Protein AF-A0A0N4XS61-F1 (afdb_monomer_lite)

Organism: Nippostrongylus brasil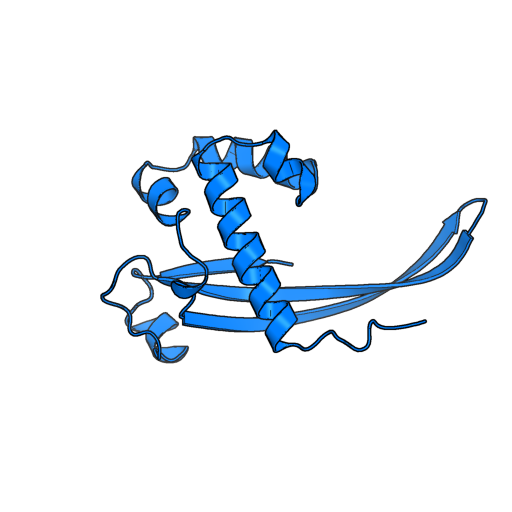iensis (NCBI:txid27835)

Sequence (133 aa):
MFYEKAYSLERFVHAVNEGTSVLGECIVNEEWTRMGVVASSELVEDCKLARQRFSSEQLSALRFQPNDVVLSFLHSSLISTKKVVKDDVRGLVTCIYFTVVSFIRKNDSVPEDATLSQLLNKFKDDVIVSNVT

Foldseek 3Di:
DDDPPPDDPVVVQLVVLQLQLVCLVCLLVVVLVVNVVPDPPVVSVVSVVVSVVDDPLRSLQSNADSLQWLDKDWPDKDWDWDQDDDPPDGDIDIDIDIKMKTKGFSDPPDDSNDDPVCCVPVCVVRTDIDIDD

Structure (mmCIF, N/CA/C/O backbone):
data_AF-A0A0N4XS61-F1
#
_entry.id   AF-A0A0N4XS61-F1
#
loop_
_atom_site.group_PDB
_atom_site.id
_atom_site.type_symbol
_atom_site.label_atom_id
_atom_site.label_alt_id
_atom_site.label_comp_id
_atom_site.label_asym_id
_atom_site.label_entity_id
_atom_site.label_seq_id
_atom_site.pdbx_PDB_ins_code
_atom_site.Cartn_x
_atom_site.Cartn_y
_atom_site.Cartn_z
_atom_site.occupancy
_atom_site.B_iso_or_equiv
_atom_site.auth_seq_id
_atom_site.auth_comp_id
_atom_site.auth_asym_id
_atom_site.auth_atom_id
_atom_site.pdbx_PDB_model_num
ATOM 1 N N . MET A 1 1 ? 14.575 -1.815 -27.861 1.00 34.81 1 MET A N 1
ATOM 2 C CA . MET A 1 1 ? 13.916 -1.613 -26.556 1.00 34.81 1 MET A CA 1
ATOM 3 C C . MET A 1 1 ? 13.704 -2.994 -25.965 1.00 34.81 1 MET A C 1
ATOM 5 O O . MET A 1 1 ? 12.801 -3.701 -26.390 1.00 34.81 1 MET A O 1
ATOM 9 N N . PHE A 1 2 ? 14.642 -3.451 -25.139 1.00 32.25 2 PHE A N 1
ATOM 10 C CA . PHE A 1 2 ? 14.537 -4.756 -24.495 1.00 32.25 2 PHE A CA 1
ATOM 11 C C . PHE A 1 2 ? 13.629 -4.576 -23.282 1.00 32.25 2 PHE A C 1
ATOM 13 O O . PHE A 1 2 ? 14.083 -4.102 -22.247 1.00 32.25 2 PHE A O 1
ATOM 20 N N . TYR A 1 3 ? 12.339 -4.874 -23.430 1.00 46.22 3 TYR A N 1
ATOM 21 C CA . TYR A 1 3 ? 11.524 -5.169 -22.258 1.00 46.22 3 TYR A CA 1
ATOM 22 C C . TYR A 1 3 ? 12.120 -6.423 -21.623 1.00 46.22 3 TYR A C 1
ATOM 24 O O . TYR A 1 3 ? 12.391 -7.409 -22.315 1.00 46.22 3 TYR A O 1
ATOM 32 N N . GLU A 1 4 ? 12.415 -6.346 -20.334 1.00 47.19 4 GLU A N 1
ATOM 33 C CA . GLU A 1 4 ? 12.947 -7.454 -19.560 1.00 47.19 4 GLU A CA 1
ATOM 34 C C . GLU A 1 4 ? 12.008 -8.662 -19.724 1.00 47.19 4 GLU A C 1
ATOM 36 O O . GLU A 1 4 ? 10.847 -8.626 -19.322 1.00 47.19 4 GLU A O 1
ATOM 41 N N . LYS A 1 5 ? 12.485 -9.735 -20.373 1.00 53.22 5 LYS A N 1
ATOM 42 C CA . LYS A 1 5 ? 11.682 -10.928 -20.723 1.00 53.22 5 LYS A CA 1
ATOM 43 C C . LYS A 1 5 ? 11.075 -11.654 -19.507 1.00 53.22 5 LYS A C 1
ATOM 45 O O . LYS A 1 5 ? 10.312 -12.595 -19.693 1.00 53.22 5 LYS A O 1
ATOM 50 N N . ALA A 1 6 ? 11.437 -11.253 -18.288 1.00 56.09 6 ALA A N 1
ATOM 51 C CA . ALA A 1 6 ? 11.076 -11.909 -17.035 1.00 56.09 6 ALA A CA 1
ATOM 52 C C . ALA A 1 6 ? 9.922 -11.234 -16.267 1.00 56.09 6 ALA A C 1
ATOM 54 O O . ALA A 1 6 ? 9.552 -11.726 -15.196 1.00 56.09 6 ALA A O 1
ATOM 55 N N . TYR A 1 7 ? 9.362 -10.133 -16.782 1.00 63.22 7 TYR A N 1
ATOM 56 C CA . TYR A 1 7 ? 8.312 -9.379 -16.098 1.00 63.22 7 TYR A CA 1
ATOM 57 C C . TYR A 1 7 ? 6.924 -9.970 -16.387 1.00 63.22 7 TYR A C 1
ATOM 59 O O . TYR A 1 7 ? 6.385 -9.807 -17.481 1.00 63.22 7 TYR A O 1
ATOM 67 N N . SER A 1 8 ? 6.346 -10.681 -15.414 1.00 82.12 8 SER A N 1
ATOM 68 C CA . SER A 1 8 ? 4.931 -11.072 -15.439 1.00 82.12 8 SER A CA 1
ATOM 69 C C . SER A 1 8 ? 4.101 -10.098 -14.605 1.00 82.12 8 SER A C 1
ATOM 71 O O . SER A 1 8 ? 4.604 -9.507 -13.649 1.00 82.12 8 SER A O 1
ATOM 73 N N . LEU A 1 9 ? 2.816 -9.950 -14.942 1.00 80.25 9 LEU A N 1
ATOM 74 C CA . LEU A 1 9 ? 1.879 -9.130 -14.163 1.00 80.25 9 LEU A CA 1
ATOM 75 C C . LEU A 1 9 ? 1.816 -9.580 -12.695 1.00 80.25 9 LEU A C 1
ATOM 77 O O . LEU A 1 9 ? 1.776 -8.752 -11.795 1.00 80.25 9 LEU A O 1
ATOM 81 N N . GLU A 1 10 ? 1.855 -10.888 -12.457 1.00 83.44 10 GLU A N 1
ATOM 82 C CA . GLU A 1 10 ? 1.859 -11.466 -11.113 1.00 83.44 10 GLU A CA 1
ATOM 83 C C . GLU A 1 10 ? 3.090 -11.033 -10.308 1.00 83.44 10 GLU A C 1
ATOM 85 O O . GLU A 1 10 ? 2.959 -10.533 -9.194 1.00 83.44 10 GLU A O 1
ATOM 90 N N . ARG A 1 11 ? 4.290 -11.136 -10.898 1.00 83.94 11 ARG A N 1
ATOM 91 C CA . ARG A 1 11 ? 5.531 -10.688 -10.250 1.00 83.94 11 ARG A CA 1
ATOM 92 C C . ARG A 1 11 ? 5.545 -9.186 -10.009 1.00 83.94 11 ARG A C 1
ATOM 94 O O . ARG A 1 11 ? 6.064 -8.750 -8.988 1.00 83.94 11 ARG A O 1
ATOM 101 N N . PHE A 1 12 ? 4.972 -8.407 -10.925 1.00 85.38 12 PHE A N 1
ATOM 102 C CA . PHE A 1 12 ? 4.817 -6.967 -10.746 1.00 85.38 12 PHE A CA 1
ATOM 103 C C . PHE A 1 12 ? 3.965 -6.643 -9.521 1.00 85.38 12 PHE A C 1
ATOM 105 O O . PHE A 1 12 ? 4.410 -5.917 -8.638 1.00 85.38 12 PHE A O 1
ATOM 112 N N . VAL A 1 13 ? 2.762 -7.215 -9.452 1.00 87.62 13 VAL A N 1
ATOM 113 C CA . VAL A 1 13 ? 1.835 -6.997 -8.337 1.00 87.62 13 VAL A CA 1
ATOM 114 C C . VAL A 1 13 ? 2.457 -7.461 -7.018 1.00 87.62 13 VAL A C 1
ATOM 116 O O . VAL A 1 13 ? 2.375 -6.747 -6.022 1.00 87.62 13 VAL A O 1
ATOM 119 N N . HIS A 1 14 ? 3.153 -8.601 -7.023 1.00 88.56 14 HIS A N 1
ATOM 120 C CA . HIS A 1 14 ? 3.883 -9.091 -5.856 1.00 88.56 14 HIS A CA 1
ATOM 121 C C . HIS A 1 14 ? 4.957 -8.102 -5.382 1.00 88.56 14 HIS A C 1
ATOM 123 O O . HIS A 1 14 ? 4.970 -7.723 -4.215 1.00 88.56 14 HIS A O 1
ATOM 129 N N . ALA A 1 15 ? 5.815 -7.624 -6.289 1.00 89.12 15 ALA A N 1
ATOM 130 C CA . ALA A 1 15 ? 6.863 -6.660 -5.959 1.00 89.12 15 ALA A CA 1
ATOM 131 C C . ALA A 1 15 ? 6.293 -5.326 -5.441 1.00 89.12 15 ALA A C 1
ATOM 133 O O . ALA A 1 15 ? 6.859 -4.725 -4.530 1.00 89.12 15 ALA A O 1
ATOM 134 N N . VAL A 1 16 ? 5.155 -4.870 -5.977 1.00 89.69 16 VAL A N 1
ATOM 135 C CA . VAL A 1 16 ? 4.455 -3.677 -5.470 1.00 89.69 16 VAL A CA 1
ATOM 136 C C . VAL A 1 16 ? 3.945 -3.901 -4.046 1.00 89.69 16 VAL A C 1
ATOM 138 O O . VAL A 1 16 ? 4.101 -3.022 -3.197 1.00 89.69 16 VAL A O 1
ATOM 141 N N . ASN A 1 17 ? 3.386 -5.073 -3.749 1.00 92.38 17 ASN A N 1
ATOM 142 C CA . ASN A 1 17 ? 2.909 -5.409 -2.406 1.00 92.38 17 ASN A CA 1
ATOM 143 C C . ASN A 1 17 ? 4.059 -5.500 -1.391 1.00 92.38 17 ASN A C 1
ATOM 145 O O . ASN A 1 17 ? 3.952 -4.933 -0.302 1.00 92.38 17 ASN A O 1
ATOM 149 N N . GLU A 1 18 ? 5.181 -6.125 -1.762 1.00 92.75 18 GLU A N 1
ATOM 150 C CA . GLU A 1 18 ? 6.408 -6.127 -0.953 1.00 92.75 18 GLU A CA 1
ATOM 151 C C . GLU A 1 18 ? 6.927 -4.708 -0.712 1.00 92.75 18 GLU A C 1
ATOM 153 O O . GLU A 1 18 ? 7.191 -4.325 0.427 1.00 92.75 18 GLU A O 1
ATOM 158 N N . GLY A 1 19 ? 7.018 -3.897 -1.770 1.00 92.00 19 GLY A N 1
ATOM 159 C CA . GLY A 1 19 ? 7.436 -2.503 -1.666 1.00 92.00 19 G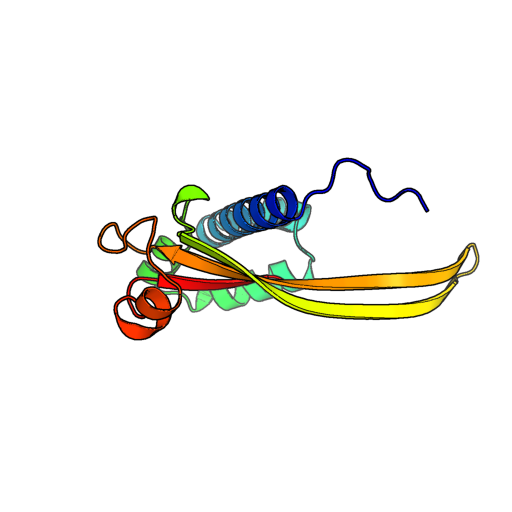LY A CA 1
ATOM 160 C C . GLY A 1 19 ? 6.531 -1.701 -0.731 1.00 92.00 19 GLY A C 1
ATOM 161 O O . GLY A 1 19 ? 7.024 -0.975 0.128 1.00 92.00 19 GLY A O 1
ATOM 162 N N . THR A 1 20 ? 5.212 -1.882 -0.829 1.00 92.19 20 THR A N 1
ATOM 163 C CA . THR A 1 20 ? 4.239 -1.211 0.050 1.00 92.19 20 THR A CA 1
ATOM 164 C C . THR A 1 20 ? 4.434 -1.618 1.512 1.00 92.19 20 THR A C 1
ATOM 166 O O . THR A 1 20 ? 4.401 -0.754 2.387 1.00 92.19 20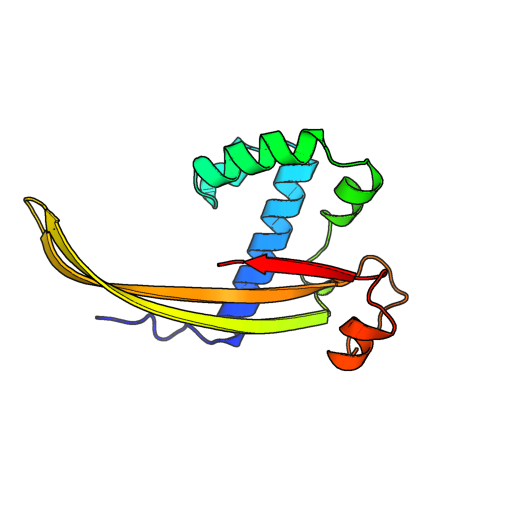 THR A O 1
ATOM 169 N N . SER A 1 21 ? 4.678 -2.906 1.782 1.00 94.44 21 SER A N 1
ATOM 170 C CA . SER A 1 21 ? 4.971 -3.410 3.132 1.00 94.44 21 SER A CA 1
ATOM 171 C C . SER A 1 21 ? 6.251 -2.778 3.698 1.00 94.44 21 SER A C 1
ATOM 173 O O . SER A 1 21 ? 6.241 -2.251 4.811 1.00 94.44 21 SER A O 1
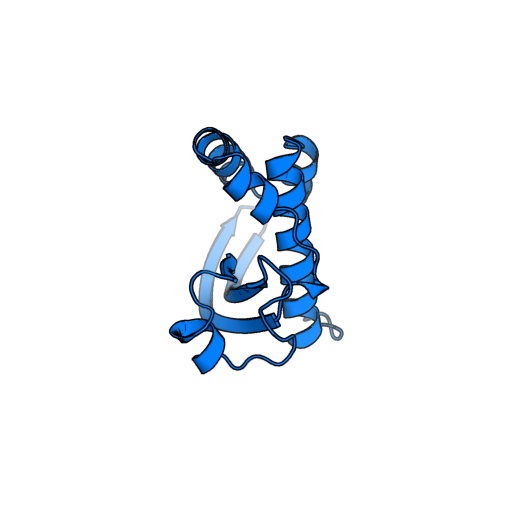ATOM 175 N N . VAL A 1 22 ? 7.324 -2.705 2.899 1.00 94.62 22 VAL A N 1
ATOM 176 C CA . VAL A 1 22 ? 8.586 -2.051 3.292 1.00 94.62 22 VAL A CA 1
ATOM 177 C C . VAL A 1 22 ? 8.392 -0.559 3.572 1.00 94.62 22 VAL A C 1
ATOM 179 O O . VAL A 1 22 ? 8.937 -0.041 4.549 1.00 94.62 22 VAL A O 1
ATOM 182 N N . LEU A 1 23 ? 7.616 0.148 2.744 1.00 94.12 23 LEU A N 1
ATOM 183 C CA . LEU A 1 23 ? 7.301 1.560 2.976 1.00 94.12 23 LEU A CA 1
ATOM 184 C C . LEU A 1 23 ? 6.517 1.746 4.280 1.00 94.12 23 LEU A C 1
ATOM 186 O O . LEU A 1 23 ? 6.856 2.631 5.065 1.00 94.12 23 LEU A O 1
ATOM 190 N N . GLY A 1 24 ? 5.520 0.893 4.535 1.00 94.38 24 GLY A N 1
ATOM 191 C CA . GLY A 1 24 ? 4.773 0.865 5.791 1.00 94.38 24 GLY A CA 1
ATOM 192 C C . GLY A 1 24 ? 5.700 0.708 6.995 1.00 94.38 24 GLY A C 1
ATOM 193 O O . GLY A 1 24 ? 5.677 1.539 7.902 1.00 94.38 24 GLY A O 1
ATOM 194 N N . GLU A 1 25 ? 6.595 -0.282 6.966 1.00 95.38 25 GLU A N 1
ATOM 195 C CA . GLU A 1 25 ? 7.596 -0.498 8.015 1.00 95.38 25 GLU A CA 1
ATOM 196 C C . GLU A 1 25 ? 8.475 0.743 8.243 1.00 95.38 25 GLU A C 1
ATOM 198 O O . GLU A 1 25 ? 8.627 1.192 9.384 1.00 95.38 25 GLU A O 1
ATOM 203 N N . CYS A 1 26 ? 8.999 1.341 7.166 1.00 96.75 26 CYS A N 1
ATOM 204 C CA . CYS A 1 26 ? 9.846 2.528 7.261 1.00 96.75 26 CYS A CA 1
ATOM 205 C C . CYS A 1 26 ? 9.108 3.711 7.899 1.00 96.75 26 CYS A C 1
ATOM 207 O O . CYS A 1 26 ? 9.678 4.403 8.744 1.00 96.75 26 CYS A O 1
ATOM 209 N N . ILE A 1 27 ? 7.838 3.930 7.538 1.00 96.12 27 ILE A N 1
ATOM 210 C CA . ILE A 1 27 ? 7.000 4.986 8.122 1.00 96.12 27 ILE A CA 1
ATOM 211 C C . ILE A 1 27 ? 6.795 4.743 9.614 1.00 96.12 27 ILE A C 1
ATOM 213 O O . ILE A 1 27 ? 6.827 5.687 10.404 1.00 96.12 27 ILE A O 1
ATOM 217 N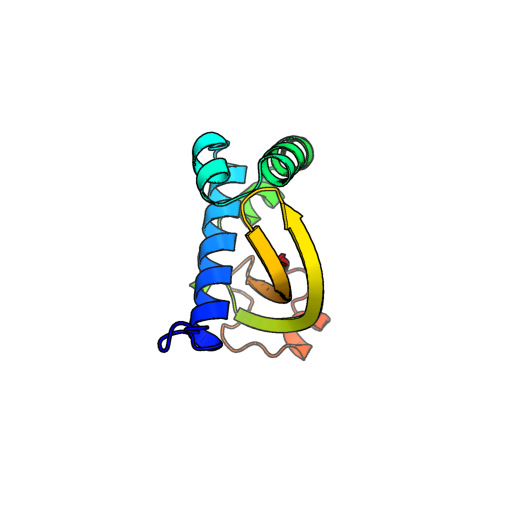 N . VAL A 1 28 ? 6.566 3.495 10.025 1.00 96.25 28 VAL A N 1
ATOM 218 C CA . VAL A 1 28 ? 6.310 3.181 11.433 1.00 96.25 28 VAL A CA 1
ATOM 219 C C . VAL A 1 28 ? 7.571 3.341 12.282 1.00 96.25 28 VAL A C 1
ATOM 221 O O . VAL A 1 28 ? 7.474 3.886 13.386 1.00 96.25 28 VAL A O 1
ATOM 224 N N . ASN A 1 29 ? 8.723 2.910 11.762 1.00 96.62 29 ASN A N 1
ATOM 225 C CA . ASN A 1 29 ? 10.023 2.941 12.442 1.00 96.62 29 ASN A CA 1
ATOM 226 C C . ASN A 1 29 ? 10.786 4.267 12.286 1.00 96.62 29 ASN A C 1
ATOM 228 O O . ASN A 1 29 ? 11.842 4.425 12.889 1.00 96.62 29 ASN A O 1
ATOM 232 N N . GLU A 1 30 ? 10.283 5.203 11.479 1.00 96.88 30 GLU A N 1
ATOM 233 C CA . GLU A 1 30 ? 10.970 6.462 11.146 1.00 96.88 30 GLU A CA 1
ATOM 234 C C . GLU A 1 30 ? 12.308 6.253 10.408 1.00 96.88 30 GLU A C 1
ATOM 236 O O . GLU A 1 30 ? 13.235 7.060 10.491 1.00 96.88 30 GLU A O 1
ATOM 241 N N . GLU A 1 31 ? 12.404 5.177 9.621 1.00 97.50 31 GLU A N 1
ATOM 242 C CA . GLU A 1 31 ? 13.587 4.812 8.831 1.00 97.50 31 GLU A CA 1
ATOM 243 C C . GLU A 1 31 ? 13.638 5.576 7.494 1.00 97.50 31 GLU A C 1
ATOM 245 O O . GLU A 1 31 ? 13.702 5.001 6.405 1.00 97.50 31 GLU A O 1
ATOM 250 N N . TRP A 1 32 ? 13.624 6.908 7.557 1.00 97.06 32 TRP A N 1
ATOM 251 C CA . TRP A 1 32 ? 13.512 7.782 6.380 1.00 97.06 32 TRP A CA 1
ATOM 252 C C . TRP A 1 32 ? 14.650 7.612 5.370 1.00 97.06 32 TRP A C 1
ATOM 254 O O . TRP A 1 32 ? 14.429 7.684 4.163 1.00 97.06 32 TRP A O 1
ATOM 264 N N . THR A 1 33 ? 15.867 7.346 5.850 1.00 96.56 33 THR A N 1
ATOM 265 C CA . THR A 1 33 ? 17.029 7.093 4.987 1.00 96.56 33 THR A CA 1
ATOM 266 C C . THR A 1 33 ? 16.851 5.816 4.168 1.00 96.56 33 THR A C 1
ATOM 268 O O . THR A 1 33 ? 17.161 5.810 2.981 1.00 96.56 33 THR A O 1
ATOM 271 N N . ARG A 1 34 ? 16.318 4.746 4.777 1.00 96.06 34 ARG A N 1
ATOM 272 C CA . ARG A 1 34 ? 16.025 3.477 4.090 1.00 96.06 34 ARG A CA 1
ATOM 273 C C . ARG A 1 34 ? 14.885 3.663 3.093 1.00 96.06 34 ARG A C 1
ATOM 275 O O . ARG A 1 34 ? 14.990 3.200 1.962 1.00 96.06 34 ARG A O 1
ATOM 282 N N . MET A 1 35 ? 13.846 4.404 3.479 1.00 95.94 35 MET A N 1
ATOM 283 C CA . MET A 1 35 ? 12.735 4.751 2.591 1.00 95.94 35 MET A CA 1
ATOM 284 C C . MET A 1 35 ? 13.218 5.495 1.336 1.00 95.94 35 MET A C 1
ATOM 286 O O . MET A 1 35 ? 12.803 5.161 0.230 1.00 95.94 35 MET A O 1
ATOM 290 N N . GLY A 1 36 ? 14.155 6.437 1.482 1.00 94.00 36 GLY A N 1
ATOM 291 C CA . GLY A 1 36 ? 14.731 7.202 0.368 1.00 94.00 36 GLY A CA 1
ATOM 292 C C . GLY A 1 36 ? 15.535 6.384 -0.652 1.00 94.00 36 GLY A C 1
ATOM 293 O O . GLY A 1 36 ? 15.880 6.911 -1.705 1.00 94.00 36 GLY A O 1
ATOM 294 N N . VAL A 1 37 ? 15.823 5.105 -0.380 1.00 93.69 37 VAL A N 1
ATOM 295 C CA . VAL A 1 37 ? 16.427 4.187 -1.363 1.00 93.69 37 VAL A CA 1
ATOM 296 C C . VAL A 1 37 ? 15.400 3.726 -2.405 1.00 93.69 37 VAL A C 1
ATOM 298 O O . VAL A 1 37 ? 15.767 3.431 -3.539 1.00 93.69 37 VAL A O 1
ATOM 301 N N . VAL A 1 38 ? 14.118 3.664 -2.030 1.00 88.88 38 VAL A N 1
ATOM 302 C CA . VAL A 1 38 ? 13.035 3.081 -2.845 1.00 88.88 38 VAL A CA 1
ATOM 303 C C . VAL A 1 38 ? 11.894 4.058 -3.148 1.00 88.88 38 VAL A C 1
ATOM 305 O O . VAL A 1 38 ? 11.027 3.750 -3.960 1.00 88.88 38 VAL A O 1
ATOM 308 N N . ALA A 1 39 ? 11.894 5.237 -2.526 1.00 89.75 39 ALA A N 1
ATOM 309 C CA . ALA A 1 39 ? 10.896 6.287 -2.701 1.00 89.75 39 ALA A CA 1
ATOM 310 C C . ALA A 1 39 ? 11.539 7.606 -3.146 1.00 89.75 39 ALA A C 1
ATOM 312 O O . ALA A 1 39 ? 12.701 7.887 -2.848 1.00 89.75 39 ALA A O 1
ATOM 313 N N . SER A 1 40 ? 10.762 8.448 -3.834 1.00 91.19 40 SER A N 1
ATOM 314 C CA . SER A 1 40 ? 11.190 9.812 -4.148 1.00 91.19 40 SER A CA 1
ATOM 315 C C . SER A 1 40 ? 11.340 10.641 -2.869 1.00 91.19 40 SER A C 1
ATOM 317 O O . SER A 1 40 ? 10.650 10.415 -1.875 1.00 91.19 40 SER A O 1
ATOM 319 N N . SER A 1 41 ? 12.212 11.650 -2.903 1.00 93.25 41 SER A N 1
ATOM 320 C CA . SER A 1 41 ? 12.381 12.577 -1.778 1.00 93.25 41 SER A CA 1
ATOM 321 C C . SER A 1 41 ? 11.080 13.296 -1.407 1.00 93.25 41 SER A C 1
ATOM 323 O O . SER A 1 41 ? 10.836 13.534 -0.232 1.00 93.25 41 SER A O 1
ATOM 325 N N . GLU A 1 42 ? 10.241 13.611 -2.398 1.00 94.69 42 GLU A N 1
ATOM 326 C CA . GLU A 1 42 ? 8.918 14.215 -2.196 1.00 94.69 42 GLU A CA 1
ATOM 327 C C . GLU A 1 42 ? 8.008 13.293 -1.377 1.00 94.69 42 GLU A C 1
ATOM 329 O O . GLU A 1 42 ? 7.494 13.704 -0.341 1.00 94.69 42 GLU A O 1
ATOM 334 N N . LEU A 1 43 ? 7.915 12.013 -1.760 1.00 90.94 43 LEU A N 1
ATOM 335 C CA . LEU A 1 43 ? 7.118 11.029 -1.029 1.00 90.94 43 LEU A CA 1
ATOM 336 C C . LEU A 1 43 ? 7.625 10.825 0.407 1.00 90.94 43 LEU A C 1
ATOM 338 O O . LEU A 1 43 ? 6.827 10.677 1.328 1.00 90.94 43 LEU A O 1
ATOM 342 N N . VAL A 1 44 ? 8.946 10.831 0.619 1.00 95.62 44 VAL A N 1
ATOM 343 C CA . VAL A 1 44 ? 9.528 10.716 1.967 1.00 95.62 44 VAL A CA 1
ATOM 344 C C . VAL A 1 44 ? 9.095 11.883 2.860 1.00 95.62 44 VAL A C 1
ATOM 346 O O . VAL A 1 44 ? 8.716 11.658 4.010 1.00 95.62 44 VAL A O 1
ATOM 349 N N . GLU A 1 45 ? 9.124 13.119 2.356 1.00 96.62 45 GLU A N 1
ATOM 350 C CA . GLU A 1 45 ? 8.688 14.290 3.127 1.00 96.62 45 GLU A CA 1
ATOM 351 C C . GLU A 1 45 ? 7.178 14.275 3.399 1.00 96.62 45 GLU A C 1
ATOM 353 O O . GLU A 1 45 ? 6.757 14.508 4.536 1.00 96.62 45 GLU A O 1
ATOM 358 N N . ASP A 1 46 ? 6.366 13.904 2.409 1.00 94.94 46 ASP A N 1
ATOM 359 C CA . ASP A 1 46 ? 4.920 13.751 2.589 1.00 94.94 46 ASP A CA 1
ATOM 360 C C . ASP A 1 46 ? 4.594 12.704 3.661 1.00 94.94 46 ASP A C 1
ATOM 362 O O . ASP A 1 46 ? 3.759 12.937 4.540 1.00 94.94 46 ASP A O 1
ATOM 366 N N . CYS A 1 47 ? 5.296 11.569 3.657 1.00 94.69 47 CYS A N 1
ATOM 367 C CA . CYS A 1 47 ? 5.122 10.524 4.659 1.00 94.69 47 CYS A CA 1
ATOM 368 C C . CYS A 1 47 ? 5.550 10.967 6.063 1.00 94.69 47 CYS A C 1
ATOM 370 O O . CYS A 1 47 ? 4.863 10.628 7.031 1.00 94.69 47 CYS A O 1
ATOM 372 N N . LYS A 1 48 ? 6.624 11.758 6.201 1.00 96.25 48 LYS A N 1
ATOM 373 C CA . LYS A 1 48 ? 7.016 12.350 7.494 1.00 96.25 48 LYS A CA 1
ATOM 374 C C . LYS A 1 48 ? 5.908 13.233 8.060 1.00 96.25 48 LYS A C 1
ATOM 376 O O . LYS A 1 48 ? 5.579 13.120 9.240 1.00 96.25 48 LYS A O 1
ATOM 381 N N . LEU A 1 49 ? 5.321 14.090 7.224 1.00 95.81 49 LEU A N 1
ATOM 382 C CA . LEU A 1 49 ? 4.234 14.985 7.626 1.00 95.81 49 LEU A CA 1
ATOM 383 C C . LEU A 1 49 ? 2.947 14.214 7.944 1.00 95.81 49 LEU A C 1
ATOM 385 O O . LEU A 1 49 ? 2.288 14.497 8.945 1.00 95.81 49 LEU A O 1
ATOM 389 N N . ALA A 1 50 ? 2.594 13.224 7.122 1.00 93.12 50 ALA A N 1
ATOM 390 C CA . ALA A 1 50 ? 1.408 12.397 7.321 1.00 93.12 50 ALA A CA 1
ATOM 391 C C . ALA A 1 50 ? 1.498 11.573 8.613 1.00 93.12 50 ALA A C 1
ATOM 393 O O . ALA A 1 50 ? 0.539 11.545 9.387 1.00 93.12 50 ALA A O 1
ATOM 394 N N . ARG A 1 51 ? 2.666 10.977 8.893 1.00 95.06 51 ARG A N 1
ATOM 395 C CA . ARG A 1 51 ? 2.916 10.174 10.098 1.00 95.06 51 ARG A CA 1
ATOM 396 C C . ARG A 1 51 ? 2.566 10.924 11.380 1.00 95.06 51 ARG A C 1
ATOM 398 O O . ARG A 1 51 ? 1.982 10.328 12.278 1.00 95.06 51 ARG A O 1
ATOM 405 N N . GLN A 1 52 ? 2.886 12.217 11.470 1.00 93.81 52 GLN A N 1
ATOM 406 C CA . GLN A 1 52 ? 2.608 13.035 12.663 1.00 93.81 52 GLN A CA 1
ATOM 407 C C . GLN A 1 52 ? 1.117 13.080 13.030 1.00 93.81 52 GLN A C 1
ATOM 409 O O . GLN A 1 52 ? 0.767 13.424 14.156 1.00 93.81 52 GLN A O 1
ATOM 414 N N . ARG A 1 53 ? 0.237 12.751 12.079 1.00 94.00 53 ARG A N 1
ATOM 415 C CA . ARG A 1 53 ? -1.218 12.736 12.246 1.00 94.00 53 ARG A CA 1
ATOM 416 C C . ARG A 1 53 ? -1.773 11.336 12.506 1.00 94.00 53 ARG A C 1
ATOM 418 O O . ARG A 1 53 ? -2.974 11.215 12.733 1.00 94.00 53 ARG A O 1
ATOM 425 N N . PHE A 1 54 ? -0.944 10.296 12.444 1.00 93.44 54 PHE A N 1
ATOM 426 C CA . PHE A 1 54 ? -1.389 8.924 12.648 1.00 93.44 54 PHE A CA 1
ATOM 427 C C . PHE A 1 54 ? -1.512 8.590 14.132 1.00 93.44 54 PHE A C 1
ATOM 429 O O . PHE A 1 54 ? -0.628 8.878 14.938 1.00 93.44 54 PHE A O 1
ATOM 436 N N . SER A 1 55 ? -2.617 7.939 14.487 1.00 94.12 55 SER A N 1
ATOM 437 C CA . SER A 1 55 ? -2.771 7.303 15.791 1.00 94.12 55 SER A CA 1
ATOM 438 C C . SER A 1 55 ? -1.869 6.069 15.902 1.00 94.12 55 SER A C 1
ATOM 440 O O . SER A 1 55 ? -1.431 5.498 14.901 1.00 94.12 55 SER A O 1
ATOM 442 N N . SER A 1 56 ? -1.622 5.600 17.127 1.00 92.19 56 SER A N 1
ATOM 443 C CA . SER A 1 56 ? -0.868 4.358 17.354 1.00 92.19 56 SER A CA 1
ATOM 444 C C . SER A 1 56 ? -1.503 3.147 16.665 1.00 92.19 56 SER A C 1
ATOM 446 O O . SER A 1 56 ? -0.790 2.283 16.166 1.00 92.19 56 SER A O 1
ATOM 448 N N . GLU A 1 57 ? -2.834 3.103 16.592 1.00 90.50 57 GLU A N 1
ATOM 449 C CA . GLU A 1 57 ? -3.576 2.054 15.889 1.00 90.50 57 GLU A CA 1
ATOM 450 C C . GLU A 1 57 ? -3.332 2.112 14.375 1.00 90.50 57 GLU A C 1
ATOM 452 O O . GLU A 1 57 ? -3.016 1.096 13.758 1.00 90.50 57 GLU A O 1
ATOM 457 N N . GLN A 1 58 ? -3.384 3.309 13.782 1.00 90.44 58 GLN A N 1
ATOM 458 C CA . GLN A 1 58 ? -3.090 3.506 12.360 1.00 90.44 58 GLN A CA 1
ATOM 459 C C . GLN A 1 58 ? -1.643 3.141 12.026 1.00 90.44 58 GLN A C 1
ATOM 461 O O . GLN A 1 58 ? -1.390 2.510 11.005 1.00 90.44 58 GLN A O 1
ATOM 466 N N . LEU A 1 59 ? -0.696 3.478 12.905 1.00 93.38 59 LEU A N 1
ATOM 467 C CA . LEU A 1 59 ? 0.697 3.063 12.761 1.00 93.38 59 LEU A CA 1
ATOM 468 C C . LEU A 1 59 ? 0.863 1.549 12.865 1.00 93.38 59 LEU A C 1
ATOM 470 O O . LEU A 1 59 ? 1.612 0.966 12.090 1.00 93.38 59 LEU A O 1
ATOM 474 N N . SER A 1 60 ? 0.149 0.897 13.782 1.00 92.06 60 SER A N 1
ATOM 475 C CA . SER A 1 60 ? 0.171 -0.562 13.884 1.00 92.06 60 SER A CA 1
ATOM 476 C C . SER A 1 60 ? -0.330 -1.213 12.596 1.00 92.06 60 SER A C 1
ATOM 478 O O . SER A 1 60 ? 0.261 -2.183 12.132 1.00 92.06 60 SER A O 1
ATOM 480 N N . ALA A 1 61 ? -1.370 -0.649 11.983 1.00 90.25 61 ALA A N 1
ATOM 481 C CA . ALA A 1 61 ? -1.967 -1.175 10.761 1.00 90.25 61 ALA A CA 1
ATOM 482 C C . ALA A 1 61 ? -1.034 -1.083 9.531 1.00 90.25 61 ALA A C 1
ATOM 484 O O . ALA A 1 61 ? -1.203 -1.828 8.571 1.00 90.25 61 ALA A O 1
ATOM 485 N N . LEU A 1 62 ? -0.018 -0.212 9.558 1.00 92.62 62 LEU A N 1
ATOM 486 C CA . LEU A 1 62 ? 1.006 -0.137 8.508 1.00 92.62 62 LEU A CA 1
ATOM 487 C C . LEU A 1 62 ? 2.063 -1.249 8.605 1.00 92.62 62 LEU A C 1
ATOM 489 O O . LEU A 1 62 ? 2.847 -1.415 7.673 1.00 92.62 62 LEU A O 1
ATOM 493 N N . ARG A 1 63 ? 2.099 -2.018 9.702 1.00 92.56 63 ARG A N 1
ATOM 494 C CA . ARG A 1 63 ? 3.013 -3.159 9.888 1.00 92.56 63 ARG A CA 1
ATOM 495 C C . ARG A 1 63 ? 2.436 -4.462 9.325 1.00 92.56 63 ARG A C 1
ATOM 497 O O . ARG A 1 63 ? 2.426 -5.481 10.010 1.00 92.56 63 ARG A O 1
ATOM 504 N N . PHE A 1 64 ? 1.948 -4.430 8.095 1.00 92.38 64 PHE A N 1
ATOM 505 C CA . PHE A 1 64 ? 1.422 -5.620 7.432 1.00 92.38 64 PHE A CA 1
ATOM 506 C C . PHE A 1 64 ? 2.530 -6.367 6.677 1.00 92.38 64 PHE A C 1
ATOM 508 O O . PHE A 1 64 ? 3.498 -5.771 6.196 1.00 92.38 64 PHE A O 1
ATOM 515 N N . GLN A 1 65 ? 2.379 -7.679 6.559 1.00 91.19 65 GLN A N 1
ATOM 516 C CA . GLN A 1 65 ? 3.203 -8.549 5.730 1.00 91.19 65 GLN A CA 1
ATOM 517 C C . GLN A 1 65 ? 2.590 -8.689 4.331 1.00 91.19 65 GLN A C 1
ATOM 519 O O . GLN A 1 65 ? 1.378 -8.542 4.175 1.00 91.19 65 GLN A O 1
ATOM 524 N N . PRO A 1 66 ? 3.370 -9.037 3.293 1.00 87.94 66 PRO A N 1
ATOM 525 C CA . PRO A 1 66 ? 2.824 -9.264 1.951 1.00 87.94 66 PRO A CA 1
ATOM 526 C C . PRO A 1 66 ? 1.654 -10.264 1.908 1.00 87.94 66 PRO A C 1
ATOM 528 O O . PRO A 1 66 ? 0.722 -10.074 1.133 1.00 87.94 66 PRO A O 1
ATOM 531 N N . ASN A 1 67 ? 1.651 -11.273 2.787 1.00 89.81 67 ASN A N 1
ATOM 532 C CA . ASN A 1 67 ? 0.575 -12.272 2.897 1.00 89.81 67 ASN A CA 1
ATOM 533 C C . ASN A 1 67 ? -0.715 -11.737 3.547 1.00 89.81 67 ASN A C 1
ATOM 535 O O . ASN A 1 67 ? -1.753 -12.400 3.521 1.00 89.81 67 ASN A O 1
ATOM 539 N N . ASP A 1 68 ? -0.676 -10.541 4.134 1.00 92.88 68 ASP A N 1
ATOM 540 C CA . ASP A 1 68 ? -1.880 -9.866 4.617 1.00 92.88 68 ASP A CA 1
ATOM 541 C C . ASP A 1 68 ? -2.656 -9.226 3.460 1.00 92.88 68 ASP A C 1
ATOM 543 O O . ASP A 1 68 ? -3.802 -8.813 3.640 1.00 92.88 68 ASP A O 1
ATOM 547 N N . VAL A 1 69 ? -2.064 -9.155 2.263 1.00 93.56 69 VAL A N 1
ATOM 548 C CA . VAL A 1 69 ? -2.743 -8.701 1.052 1.00 93.56 69 VAL A CA 1
ATOM 549 C C . VAL A 1 69 ? -3.647 -9.810 0.521 1.00 93.56 69 VAL A C 1
ATOM 551 O O . VAL A 1 69 ? -3.180 -10.836 0.040 1.00 93.56 69 VAL A O 1
ATOM 554 N N . VAL A 1 70 ? -4.955 -9.577 0.571 1.00 93.94 70 VAL A N 1
ATOM 555 C CA . VAL A 1 70 ? -5.982 -10.543 0.139 1.00 93.94 70 VAL A CA 1
ATOM 556 C C . VAL A 1 70 ? -6.193 -10.481 -1.362 1.00 93.94 70 VAL A C 1
ATOM 558 O O . VAL A 1 70 ? -6.360 -11.493 -2.035 1.00 93.94 70 VAL A O 1
ATOM 561 N N . LEU A 1 71 ? -6.228 -9.265 -1.902 1.00 93.12 71 LEU A N 1
ATOM 562 C CA . LEU A 1 71 ? -6.566 -9.045 -3.295 1.00 93.12 71 LEU A CA 1
ATOM 563 C C . LEU A 1 71 ? -5.866 -7.792 -3.804 1.00 93.12 71 LEU A C 1
ATOM 565 O O . LEU A 1 71 ? -5.971 -6.724 -3.199 1.00 93.12 71 LEU A O 1
ATOM 569 N N . SER A 1 72 ? -5.205 -7.930 -4.951 1.00 92.50 72 SER A N 1
ATOM 570 C CA . SER A 1 72 ? -4.578 -6.825 -5.669 1.00 92.50 72 SER A CA 1
ATOM 571 C C . SER A 1 72 ? -4.933 -6.865 -7.144 1.00 92.50 72 SER A C 1
ATOM 573 O O . SER A 1 72 ? -4.940 -7.928 -7.764 1.00 92.50 72 SER A O 1
ATOM 575 N N . PHE A 1 73 ? -5.197 -5.701 -7.728 1.00 88.38 73 PHE A N 1
ATOM 576 C CA . PHE A 1 73 ? -5.438 -5.578 -9.162 1.00 88.38 73 PHE A CA 1
ATOM 577 C C . PHE A 1 73 ? -4.969 -4.234 -9.700 1.00 88.38 73 PHE A C 1
ATOM 579 O O . PHE A 1 73 ? -4.811 -3.250 -8.978 1.00 88.38 73 PHE A O 1
ATOM 586 N N . LEU A 1 74 ? -4.769 -4.202 -11.011 1.00 88.19 74 LEU A N 1
ATOM 587 C CA . LEU A 1 74 ? -4.444 -2.994 -11.745 1.00 88.19 74 LEU A CA 1
ATOM 588 C C . LEU A 1 74 ? -5.737 -2.222 -12.022 1.00 88.19 74 LEU A C 1
ATOM 590 O O . LEU A 1 74 ? -6.610 -2.705 -12.739 1.00 88.19 74 LEU A O 1
ATOM 594 N N . HIS A 1 75 ? -5.871 -1.038 -11.430 1.00 80.56 75 HIS A N 1
ATOM 595 C CA . HIS A 1 75 ? -7.074 -0.206 -11.543 1.00 80.56 75 HIS A CA 1
ATOM 596 C C . HIS A 1 75 ? -6.972 0.831 -12.666 1.00 80.56 75 HIS A C 1
ATOM 598 O O . HIS A 1 75 ? -7.980 1.220 -13.250 1.00 80.56 75 HIS A O 1
ATOM 604 N N . SER A 1 76 ? -5.764 1.297 -12.982 1.00 75.06 76 SER A N 1
ATOM 605 C CA . SER A 1 76 ? -5.554 2.299 -14.025 1.00 75.06 76 SER A CA 1
ATOM 606 C C . SER A 1 76 ? -4.206 2.105 -14.697 1.00 75.06 76 SER A C 1
ATOM 608 O O . SER A 1 76 ? -3.236 1.716 -14.049 1.00 75.06 76 SER A O 1
ATOM 610 N N . SER A 1 77 ? -4.146 2.402 -15.992 1.00 76.00 77 SER A N 1
ATOM 611 C CA . SER A 1 77 ? -2.904 2.491 -16.750 1.00 76.00 77 SER A CA 1
ATOM 612 C C . SER A 1 77 ? -2.926 3.724 -17.641 1.00 76.00 77 SER A C 1
ATOM 614 O O . SER A 1 77 ? -3.898 3.926 -18.371 1.00 76.00 77 SER A O 1
ATOM 616 N N . LEU A 1 78 ? -1.850 4.506 -17.644 1.00 74.50 78 LEU A N 1
ATOM 617 C CA . LEU A 1 78 ? -1.677 5.638 -18.550 1.00 74.50 78 LEU A CA 1
ATOM 618 C C . LEU A 1 78 ? -0.348 5.513 -19.291 1.00 74.50 78 LEU A C 1
ATOM 620 O O . LEU A 1 78 ? 0.713 5.446 -18.676 1.00 74.50 78 LEU A O 1
ATOM 624 N N . ILE A 1 79 ? -0.397 5.548 -20.621 1.00 75.56 79 ILE A N 1
ATOM 625 C CA . ILE A 1 79 ? 0.799 5.650 -21.459 1.00 75.56 79 ILE A CA 1
ATOM 626 C C . ILE A 1 79 ? 0.981 7.122 -21.826 1.00 75.56 79 ILE A C 1
ATOM 628 O O . ILE A 1 79 ? 0.107 7.728 -22.442 1.00 75.56 79 ILE A O 1
ATOM 632 N N . SER A 1 80 ? 2.118 7.703 -21.452 1.00 73.81 80 SER A N 1
ATOM 633 C CA . SER A 1 80 ? 2.484 9.074 -21.801 1.00 73.81 80 SER A CA 1
ATOM 634 C C . SER A 1 80 ? 3.792 9.074 -22.573 1.00 73.81 80 SER A C 1
ATOM 636 O O . SER A 1 80 ? 4.798 8.549 -22.105 1.00 73.81 80 SER A O 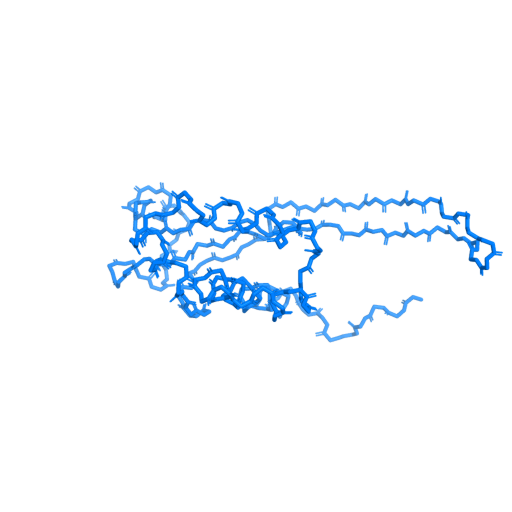1
ATOM 638 N N . THR A 1 81 ? 3.807 9.695 -23.747 1.00 75.25 81 THR A N 1
ATOM 639 C CA . THR A 1 81 ? 5.041 9.892 -24.508 1.00 75.25 81 THR A CA 1
ATOM 640 C C . THR A 1 81 ? 5.478 11.344 -24.381 1.00 75.25 81 THR A C 1
ATOM 642 O O . THR A 1 81 ? 4.753 12.256 -24.775 1.00 75.25 81 THR A O 1
ATOM 645 N N . LYS A 1 82 ? 6.678 11.576 -23.846 1.00 71.62 82 LYS A N 1
ATOM 646 C CA . LYS A 1 82 ? 7.289 12.905 -23.766 1.00 71.62 82 LYS A CA 1
ATOM 647 C C . LYS A 1 82 ? 8.471 12.984 -24.722 1.00 71.62 82 LYS A C 1
ATOM 649 O O . LYS A 1 82 ? 9.358 12.131 -24.718 1.00 71.62 82 LYS A O 1
ATOM 654 N N . LYS A 1 83 ? 8.499 14.034 -25.544 1.00 70.06 83 LYS A N 1
ATOM 655 C CA . LYS A 1 83 ? 9.679 14.372 -26.342 1.00 70.06 83 LYS A CA 1
ATOM 656 C C . LYS A 1 83 ? 10.709 14.982 -25.398 1.00 70.06 83 LYS A C 1
ATOM 658 O O . LYS A 1 83 ? 10.499 16.083 -24.896 1.00 70.06 83 LYS A O 1
ATOM 663 N N . VAL A 1 84 ? 11.790 14.258 -25.134 1.00 69.38 84 VAL A N 1
ATOM 664 C CA . VAL A 1 84 ? 12.878 14.759 -24.295 1.00 69.38 84 VAL A CA 1
ATOM 665 C C . VAL A 1 84 ? 13.966 15.286 -25.216 1.00 69.38 84 VAL A C 1
ATOM 667 O O . VAL A 1 84 ? 14.479 14.568 -26.075 1.00 69.38 84 VAL A O 1
ATOM 670 N N . VAL A 1 85 ? 14.278 16.570 -25.050 1.00 59.41 85 VAL A N 1
ATOM 671 C CA . VAL A 1 85 ? 15.430 17.218 -25.672 1.00 59.41 85 VAL A CA 1
ATOM 672 C C . VAL A 1 85 ? 16.352 17.614 -24.526 1.00 59.41 85 VAL A C 1
ATOM 674 O O . VAL A 1 85 ? 16.128 18.627 -23.872 1.00 59.41 85 VAL A O 1
ATOM 677 N N . LYS A 1 86 ? 17.327 16.756 -24.224 1.00 60.34 86 LYS A N 1
ATOM 678 C CA . LYS A 1 86 ? 18.468 17.080 -23.357 1.00 60.34 86 LYS A CA 1
ATOM 679 C C . LYS A 1 86 ? 19.737 17.011 -24.201 1.00 60.34 86 LYS A C 1
ATOM 681 O O . LYS A 1 86 ? 19.747 16.288 -25.197 1.00 60.34 86 LYS A O 1
ATOM 686 N N . ASP A 1 87 ? 20.769 17.750 -23.802 1.00 53.44 87 ASP A N 1
ATOM 687 C CA . ASP A 1 87 ? 21.965 17.999 -24.621 1.00 53.44 87 ASP A CA 1
ATOM 688 C C . ASP A 1 87 ? 22.622 16.717 -25.177 1.00 53.44 87 ASP A C 1
ATOM 690 O O . ASP A 1 87 ? 23.037 16.717 -26.334 1.00 53.44 87 ASP A O 1
ATOM 694 N N . ASP A 1 88 ? 22.559 15.595 -24.445 1.00 58.25 88 ASP A N 1
ATOM 695 C CA . ASP A 1 88 ? 23.125 14.295 -24.859 1.00 58.25 88 ASP A CA 1
ATOM 696 C C . ASP A 1 88 ? 22.097 13.219 -25.267 1.00 58.25 88 ASP A C 1
ATOM 698 O O . ASP A 1 88 ? 22.468 12.118 -25.674 1.00 58.25 88 ASP A O 1
ATOM 702 N N . VAL A 1 89 ? 20.788 13.494 -25.180 1.00 54.34 89 VAL A N 1
ATOM 703 C CA . VAL A 1 89 ? 19.736 12.515 -25.514 1.00 54.34 89 VAL A CA 1
ATOM 704 C C . VAL A 1 89 ? 18.621 13.190 -26.308 1.00 54.34 89 VAL A C 1
ATOM 706 O O . VAL A 1 89 ? 17.817 13.955 -25.770 1.00 54.34 89 VAL A O 1
ATOM 709 N N . ARG A 1 90 ? 18.535 12.858 -27.603 1.00 57.94 90 ARG A N 1
ATOM 710 C CA . ARG A 1 90 ? 17.385 13.182 -28.460 1.00 57.94 90 ARG A CA 1
ATOM 711 C C . ARG A 1 90 ? 16.529 11.935 -28.644 1.00 57.94 90 ARG A C 1
ATOM 713 O O . ARG A 1 90 ? 16.971 10.975 -29.268 1.00 57.94 90 ARG A O 1
ATOM 720 N N . GLY A 1 91 ? 15.296 11.955 -28.142 1.00 70.31 91 GLY A N 1
ATOM 721 C CA . GLY A 1 91 ? 14.386 10.826 -28.315 1.00 70.31 91 GLY A CA 1
ATOM 722 C C . GLY A 1 91 ? 12.964 11.068 -27.817 1.00 70.31 91 GLY A C 1
ATOM 723 O O . GLY A 1 91 ? 12.654 12.070 -27.169 1.00 70.31 91 GLY A O 1
ATOM 724 N N . LEU A 1 92 ? 12.089 10.118 -28.142 1.00 71.56 92 LEU A N 1
ATOM 725 C CA . LEU A 1 92 ? 10.779 9.970 -27.515 1.00 71.56 92 LEU A CA 1
ATOM 726 C C . LEU A 1 92 ? 10.942 9.048 -26.308 1.00 71.56 92 LEU A C 1
ATOM 728 O O . LEU A 1 92 ? 11.393 7.914 -26.456 1.00 71.56 92 LEU A O 1
ATOM 732 N N . VAL A 1 93 ? 10.582 9.536 -25.124 1.00 74.06 93 VAL A N 1
ATOM 733 C CA . VAL A 1 93 ? 10.499 8.719 -23.913 1.00 74.06 93 VAL A CA 1
ATOM 734 C C . VAL A 1 93 ? 9.041 8.324 -23.729 1.00 74.06 93 VAL A C 1
ATOM 736 O O . VAL A 1 93 ? 8.185 9.190 -23.553 1.00 74.06 93 VAL A O 1
ATOM 739 N N . THR A 1 94 ? 8.755 7.026 -23.790 1.00 76.19 94 THR A N 1
ATOM 740 C CA . THR A 1 94 ? 7.438 6.477 -23.445 1.00 76.19 94 THR A CA 1
ATOM 741 C C . THR A 1 94 ? 7.459 6.052 -21.986 1.00 76.19 94 THR A C 1
ATOM 743 O O . THR A 1 94 ? 8.164 5.114 -21.623 1.00 76.19 94 THR A O 1
ATOM 746 N N . CYS A 1 95 ? 6.685 6.747 -21.163 1.00 73.75 95 CYS A N 1
ATOM 747 C CA . CYS A 1 95 ? 6.413 6.386 -19.783 1.00 73.75 95 CYS A CA 1
ATOM 748 C C . CYS A 1 95 ? 5.096 5.613 -19.721 1.00 73.75 95 CYS A C 1
ATOM 750 O O . CYS A 1 95 ? 4.114 6.003 -20.357 1.00 73.75 95 CYS A O 1
ATOM 752 N N . ILE A 1 96 ? 5.069 4.539 -18.940 1.00 74.25 96 ILE A N 1
ATOM 753 C CA . ILE A 1 96 ? 3.845 3.804 -18.642 1.00 74.25 96 ILE A CA 1
ATOM 754 C C . ILE A 1 96 ? 3.633 3.879 -17.134 1.00 74.25 96 ILE A C 1
ATOM 756 O O . ILE A 1 96 ? 4.514 3.491 -16.374 1.00 74.25 96 ILE A O 1
ATOM 760 N N . TYR A 1 97 ? 2.490 4.419 -16.731 1.00 80.31 97 TYR A N 1
ATOM 761 C CA . TYR A 1 97 ? 2.067 4.567 -15.344 1.00 80.31 97 TYR A CA 1
ATOM 762 C C . TYR A 1 97 ? 0.973 3.551 -15.061 1.00 80.31 97 TYR A C 1
ATOM 764 O O . TYR A 1 97 ? 0.089 3.368 -15.901 1.00 80.31 97 TYR A O 1
ATOM 772 N N . PHE A 1 98 ? 1.009 2.921 -13.892 1.00 81.69 98 PHE A N 1
ATOM 773 C CA . PHE A 1 98 ? 0.017 1.934 -13.491 1.00 81.69 98 PHE A CA 1
ATOM 774 C C . PHE A 1 98 ? -0.348 2.135 -12.034 1.00 81.69 98 PHE A C 1
ATOM 776 O O . PHE A 1 98 ? 0.542 2.209 -11.204 1.00 81.69 98 PHE A O 1
ATOM 783 N N . THR A 1 99 ? -1.639 2.138 -11.719 1.00 87.44 99 THR A N 1
ATOM 784 C CA . THR A 1 99 ? -2.091 2.114 -10.329 1.00 87.44 99 THR A CA 1
ATOM 785 C C . THR A 1 99 ? -2.455 0.689 -9.935 1.00 87.44 99 THR A C 1
ATOM 787 O O . THR A 1 99 ? -3.370 0.100 -10.523 1.00 87.44 99 THR A O 1
ATOM 790 N N . VAL A 1 100 ? -1.778 0.153 -8.924 1.00 90.69 100 VAL A N 1
ATOM 791 C CA . VAL A 1 100 ? -2.155 -1.089 -8.243 1.00 90.69 100 VAL A CA 1
ATOM 792 C C . VAL A 1 100 ? -2.964 -0.735 -7.003 1.00 90.69 100 VAL A C 1
ATOM 794 O O . VAL A 1 100 ? -2.556 0.106 -6.203 1.00 90.69 100 VAL A O 1
ATOM 797 N N . VAL A 1 101 ? -4.121 -1.376 -6.867 1.00 92.31 101 VAL A N 1
ATOM 798 C CA . VAL A 1 101 ? -4.976 -1.297 -5.682 1.00 92.31 101 VAL A CA 1
ATOM 799 C C . VAL A 1 101 ? -4.836 -2.604 -4.926 1.00 92.31 101 VAL A C 1
ATOM 801 O O . VAL A 1 101 ? -5.069 -3.660 -5.514 1.00 92.31 101 VAL A O 1
ATOM 804 N N . SER A 1 102 ? -4.489 -2.526 -3.645 1.00 94.19 102 SER A N 1
ATOM 805 C CA . SER A 1 102 ? -4.287 -3.682 -2.769 1.00 94.19 102 SER A CA 1
ATOM 806 C C . SER A 1 102 ? -5.160 -3.582 -1.522 1.00 94.19 102 SER A C 1
ATOM 808 O O . SER A 1 102 ? -5.188 -2.547 -0.854 1.00 94.19 102 SER A O 1
ATOM 810 N N . PHE A 1 103 ? -5.859 -4.672 -1.204 1.00 95.25 103 PHE A N 1
ATOM 811 C CA . PHE A 1 103 ? -6.661 -4.835 0.008 1.00 95.25 103 PHE A CA 1
ATOM 812 C C . PHE A 1 103 ? -5.863 -5.620 1.044 1.00 95.25 103 PHE A C 1
ATOM 814 O O . PHE A 1 103 ? -5.570 -6.797 0.838 1.00 95.25 103 PHE A O 1
ATOM 821 N N . ILE A 1 104 ? -5.519 -4.964 2.148 1.00 95.12 104 ILE A N 1
ATOM 822 C CA . ILE A 1 104 ? -4.666 -5.498 3.214 1.00 95.12 104 ILE A CA 1
ATOM 823 C C . ILE A 1 104 ? -5.521 -5.757 4.454 1.00 95.12 104 ILE A C 1
ATOM 825 O O . ILE A 1 104 ? -6.257 -4.868 4.884 1.00 95.12 104 ILE A O 1
ATOM 829 N N . ARG A 1 105 ? -5.427 -6.945 5.051 1.00 94.25 105 ARG A N 1
ATOM 830 C CA . ARG A 1 105 ? -6.152 -7.291 6.284 1.00 94.25 105 ARG A CA 1
ATOM 831 C C . ARG A 1 105 ? -5.596 -6.528 7.475 1.00 94.25 105 ARG A C 1
ATOM 833 O O . ARG A 1 105 ? -4.387 -6.447 7.657 1.00 94.25 105 ARG A O 1
ATOM 840 N N . LYS A 1 106 ? -6.485 -6.024 8.329 1.00 92.50 106 LYS A N 1
ATOM 841 C CA . LYS A 1 106 ? -6.114 -5.511 9.658 1.00 92.50 106 LYS A CA 1
ATOM 842 C C . LYS A 1 106 ? -6.090 -6.609 10.719 1.00 92.50 106 LYS A C 1
ATOM 844 O O . LYS A 1 106 ? -5.484 -6.423 11.768 1.00 92.50 106 LYS A O 1
ATOM 849 N N . ASN A 1 107 ? -6.821 -7.699 10.489 1.00 90.50 107 ASN A N 1
ATOM 850 C CA . ASN A 1 107 ? -7.015 -8.785 11.441 1.00 90.50 107 ASN A CA 1
ATOM 851 C C . ASN A 1 107 ? -7.437 -10.086 10.727 1.00 90.50 107 ASN A C 1
ATOM 853 O O . ASN A 1 107 ? -7.824 -10.076 9.556 1.00 90.50 107 ASN A O 1
ATOM 857 N N . ASP A 1 108 ? -7.428 -11.192 11.470 1.00 91.38 108 ASP A N 1
ATOM 858 C CA . ASP A 1 108 ? -7.712 -12.540 10.957 1.00 91.38 108 ASP A CA 1
ATOM 859 C C . ASP A 1 108 ? -9.198 -12.811 10.659 1.00 91.38 108 ASP A C 1
ATOM 861 O O . ASP A 1 108 ? -9.557 -13.906 10.227 1.00 91.38 108 ASP A O 1
ATOM 865 N N . SER A 1 109 ? -10.098 -11.845 10.886 1.00 93.44 109 SER A N 1
ATOM 866 C CA . SER A 1 109 ? -11.525 -12.031 10.581 1.00 93.44 109 SER A CA 1
ATOM 867 C C . SER A 1 109 ? -11.821 -12.022 9.077 1.00 93.44 109 SER A C 1
ATOM 869 O O . SER A 1 109 ? -12.874 -12.511 8.654 1.00 93.44 109 SER A O 1
ATOM 871 N N . VAL A 1 110 ? -10.895 -11.489 8.273 1.00 94.94 110 VAL A N 1
ATOM 872 C CA . VAL A 1 110 ? -10.983 -11.441 6.813 1.00 94.94 110 VAL A CA 1
ATOM 873 C C . VAL A 1 110 ? -10.341 -12.708 6.220 1.00 94.94 110 VAL A C 1
ATOM 875 O O . VAL A 1 110 ? -9.137 -12.922 6.400 1.00 94.94 110 VAL A O 1
ATOM 878 N N . PRO A 1 111 ? -11.107 -13.545 5.495 1.00 93.69 111 PRO A N 1
ATOM 879 C CA . PRO A 1 111 ? -10.574 -14.724 4.814 1.00 93.69 111 PRO A CA 1
ATOM 880 C C . PRO A 1 111 ? -9.555 -14.366 3.724 1.00 93.69 111 PRO A C 1
ATOM 882 O O . PRO A 1 111 ? -9.677 -13.329 3.072 1.00 93.69 111 PRO A O 1
ATOM 885 N N . GLU A 1 112 ? -8.592 -15.256 3.483 1.00 90.19 112 GLU A N 1
ATOM 886 C CA . GLU A 1 112 ? -7.561 -15.096 2.439 1.00 90.19 112 GLU A CA 1
ATOM 887 C C . GLU A 1 112 ? -8.125 -15.129 1.016 1.00 90.19 112 GLU A C 1
ATOM 889 O O . GLU A 1 112 ? -7.533 -14.575 0.098 1.00 90.19 112 GLU A O 1
ATOM 894 N N . ASP A 1 113 ? -9.289 -15.746 0.832 1.00 92.12 113 ASP A N 1
ATOM 895 C CA . ASP A 1 113 ? -9.989 -15.892 -0.442 1.00 92.12 113 ASP A CA 1
ATOM 896 C C . ASP A 1 113 ? -11.199 -14.948 -0.568 1.00 92.12 113 ASP A C 1
ATOM 898 O O . ASP A 1 113 ? -12.076 -15.148 -1.415 1.00 92.12 113 ASP A O 1
ATOM 902 N N . ALA A 1 114 ? -11.273 -13.904 0.270 1.00 94.06 114 ALA A N 1
ATOM 903 C CA . ALA A 1 114 ? -12.389 -12.970 0.239 1.00 94.06 114 ALA A CA 1
ATOM 904 C C . ALA A 1 114 ? -12.479 -12.242 -1.113 1.00 94.06 114 ALA A C 1
ATOM 906 O O . ALA A 1 114 ? -11.531 -11.641 -1.619 1.00 94.06 114 ALA A O 1
ATOM 907 N N . THR A 1 115 ? -13.677 -12.254 -1.692 1.00 94.50 115 THR A N 1
ATOM 908 C CA . THR A 1 115 ? -13.948 -11.599 -2.975 1.00 94.50 115 THR A CA 1
ATOM 909 C C . THR A 1 115 ? -13.966 -10.077 -2.838 1.00 94.50 115 THR A C 1
ATOM 911 O O . THR A 1 115 ? -14.311 -9.537 -1.785 1.00 94.50 115 THR A O 1
ATOM 914 N N . LEU A 1 116 ? -13.727 -9.359 -3.942 1.00 93.44 116 LEU A N 1
ATOM 915 C CA . LEU A 1 116 ? -13.811 -7.892 -3.972 1.00 93.44 116 LEU A CA 1
ATOM 916 C C . LEU A 1 116 ? -15.150 -7.362 -3.423 1.00 93.44 116 LEU A C 1
ATOM 918 O O . LEU A 1 116 ? -15.174 -6.392 -2.674 1.00 93.44 116 LEU A O 1
ATOM 922 N N . SER A 1 117 ? -16.269 -8.027 -3.733 1.00 95.62 117 SER A N 1
ATOM 923 C CA . SER A 1 117 ? -17.584 -7.639 -3.201 1.00 95.62 117 SER A CA 1
ATOM 924 C C . SER A 1 117 ? -17.662 -7.780 -1.676 1.00 95.62 117 SER A C 1
ATOM 926 O O . SER A 1 117 ? -18.219 -6.917 -0.999 1.00 95.62 117 SER A O 1
ATOM 928 N N . GLN A 1 118 ? -17.080 -8.838 -1.107 1.00 96.19 118 GLN A N 1
ATOM 929 C CA . GLN A 1 118 ? -17.040 -9.016 0.346 1.00 96.19 118 GLN A CA 1
ATOM 930 C C . GLN A 1 118 ? -16.128 -7.982 1.012 1.00 96.19 118 GLN A C 1
ATOM 932 O O . GLN A 1 118 ? -16.514 -7.429 2.041 1.00 96.19 118 GLN A O 1
ATOM 937 N N . LEU A 1 119 ? -14.976 -7.682 0.407 1.00 95.75 119 LEU A N 1
ATOM 938 C CA . LEU A 1 119 ? -14.029 -6.676 0.895 1.00 95.75 119 LEU A CA 1
ATOM 939 C C . LEU A 1 119 ? -14.647 -5.271 0.920 1.00 95.75 119 LEU A C 1
ATOM 941 O O . LEU A 1 119 ? -14.483 -4.546 1.894 1.00 95.75 119 LEU A O 1
ATOM 945 N N . LEU A 1 120 ? -15.419 -4.907 -0.108 1.00 93.94 120 LEU A N 1
ATOM 946 C CA . LEU A 1 120 ? -16.057 -3.590 -0.207 1.00 93.94 120 LEU A CA 1
ATOM 947 C C . LEU A 1 120 ? -17.305 -3.427 0.675 1.00 93.94 120 LEU A C 1
ATOM 949 O O . LEU A 1 120 ? -17.663 -2.300 1.013 1.00 93.94 120 LEU A O 1
ATOM 953 N N . ASN A 1 121 ? -17.979 -4.523 1.035 1.00 95.31 121 ASN A N 1
ATOM 954 C CA . ASN A 1 121 ? -19.251 -4.467 1.762 1.00 95.31 121 ASN A CA 1
ATOM 955 C C . ASN A 1 121 ? -19.142 -4.985 3.199 1.00 95.31 121 ASN A C 1
ATOM 957 O O . ASN A 1 121 ? -19.429 -4.252 4.143 1.00 95.31 121 ASN A O 1
ATOM 961 N N . LYS A 1 122 ? -18.753 -6.254 3.368 1.00 96.69 122 LYS A N 1
ATOM 962 C CA . LYS A 1 122 ? -18.755 -6.947 4.663 1.00 96.69 122 LYS A CA 1
ATOM 963 C C . LYS A 1 122 ? -17.540 -6.578 5.513 1.00 96.69 122 LYS A C 1
ATOM 965 O O . LYS A 1 122 ? -17.698 -6.386 6.708 1.00 96.69 122 LYS A O 1
ATOM 970 N N . PHE A 1 123 ? -16.365 -6.490 4.894 1.00 96.50 123 PHE A N 1
ATOM 971 C CA . PHE A 1 123 ? -15.077 -6.329 5.581 1.00 96.50 123 PHE A CA 1
ATOM 972 C C . PHE A 1 123 ? -14.455 -4.940 5.399 1.00 96.50 123 PHE A C 1
ATOM 974 O O . PHE A 1 123 ? -13.268 -4.761 5.647 1.00 96.50 123 PHE A O 1
ATOM 981 N N . LYS A 1 124 ? -15.234 -3.945 4.955 1.00 93.75 124 LYS A N 1
ATOM 982 C CA . LYS A 1 124 ? -14.732 -2.605 4.598 1.00 93.75 124 LYS A CA 1
ATOM 983 C C . LYS A 1 124 ? -13.936 -1.928 5.724 1.00 93.75 124 LYS A C 1
ATOM 985 O O . LYS A 1 124 ? -12.994 -1.191 5.455 1.00 93.75 124 LYS A O 1
ATOM 990 N N . ASP A 1 125 ? -14.319 -2.188 6.973 1.00 93.88 125 ASP A N 1
ATOM 991 C CA . ASP A 1 125 ? -13.709 -1.586 8.158 1.00 93.88 125 ASP A CA 1
ATOM 992 C C . ASP A 1 125 ? -12.514 -2.421 8.663 1.00 93.88 125 ASP A C 1
ATOM 994 O O . ASP A 1 125 ? -11.633 -1.893 9.344 1.00 93.88 125 ASP A O 1
ATOM 998 N N . ASP A 1 126 ? -12.417 -3.684 8.237 1.00 94.38 126 ASP A N 1
ATOM 999 C CA . ASP A 1 126 ? -11.377 -4.655 8.602 1.00 94.38 126 ASP A CA 1
ATOM 1000 C C . ASP A 1 126 ? -10.205 -4.702 7.610 1.00 94.38 126 ASP A C 1
ATOM 1002 O O . ASP A 1 126 ? -9.257 -5.468 7.794 1.00 94.38 126 ASP A O 1
ATOM 1006 N N . VAL A 1 127 ? -10.239 -3.870 6.563 1.00 94.69 127 VAL A N 1
ATOM 1007 C CA . VAL A 1 127 ? -9.189 -3.799 5.539 1.00 94.69 127 VAL A CA 1
ATOM 1008 C C . VAL A 1 127 ? -8.639 -2.388 5.364 1.00 94.69 127 VAL A C 1
ATOM 1010 O O . VAL A 1 127 ? -9.305 -1.386 5.629 1.00 94.69 127 VAL A O 1
ATOM 1013 N N . ILE A 1 128 ? -7.386 -2.307 4.931 1.00 93.00 128 ILE A N 1
ATOM 1014 C CA . ILE A 1 128 ? -6.748 -1.090 4.432 1.00 93.00 128 ILE A CA 1
ATOM 1015 C C . ILE A 1 128 ? -6.724 -1.184 2.911 1.00 93.00 128 ILE A C 1
ATOM 1017 O O . ILE A 1 128 ? -6.363 -2.220 2.353 1.00 93.00 128 ILE A O 1
ATOM 1021 N N . VAL A 1 129 ? -7.088 -0.093 2.244 1.00 92.56 129 VAL A N 1
ATOM 1022 C CA . VAL A 1 129 ? -6.965 0.029 0.790 1.00 92.56 129 VAL A CA 1
ATOM 1023 C C . VAL A 1 129 ? -5.716 0.846 0.488 1.00 92.56 129 VAL A C 1
ATOM 1025 O O . VAL A 1 129 ? -5.642 2.020 0.850 1.00 92.56 129 VAL A O 1
ATOM 1028 N N . SER A 1 130 ? -4.737 0.219 -0.159 1.00 89.56 130 SER A N 1
ATOM 1029 C CA . SER A 1 130 ? -3.511 0.872 -0.619 1.00 89.56 130 SER A CA 1
ATOM 1030 C C . SER A 1 130 ? -3.564 1.090 -2.126 1.00 89.56 130 SER A C 1
ATOM 1032 O O . SER A 1 130 ? -3.834 0.152 -2.874 1.00 89.56 130 SER A O 1
ATOM 1034 N N . ASN A 1 131 ? -3.282 2.319 -2.562 1.00 88.06 131 ASN A N 1
ATOM 1035 C CA . ASN A 1 131 ? -3.180 2.692 -3.970 1.00 88.06 131 ASN A CA 1
ATOM 1036 C C . ASN A 1 131 ? -1.740 3.117 -4.267 1.00 88.06 131 ASN A C 1
ATOM 1038 O O . ASN A 1 131 ? -1.284 4.136 -3.747 1.00 88.06 131 ASN A O 1
ATOM 1042 N N . VAL A 1 132 ? -1.044 2.373 -5.125 1.00 82.12 132 VAL A N 1
ATOM 1043 C CA . VAL A 1 132 ? 0.351 2.644 -5.512 1.00 82.12 132 VAL A CA 1
ATOM 1044 C C . VAL A 1 132 ? 0.405 2.924 -7.008 1.00 82.12 132 VAL A C 1
ATOM 1046 O O . VAL A 1 132 ? -0.171 2.151 -7.767 1.00 82.12 132 VAL A O 1
ATOM 1049 N N . THR A 1 133 ? 1.039 4.028 -7.425 1.00 78.12 133 THR A N 1
ATOM 1050 C CA . THR A 1 133 ? 1.139 4.480 -8.832 1.00 78.12 133 THR A CA 1
ATOM 1051 C C . THR A 1 133 ? 2.581 4.557 -9.310 1.00 78.12 133 THR A C 1
ATOM 1053 O O . THR A 1 133 ? 3.436 4.919 -8.473 1.00 78.12 133 THR A O 1
#

pLDDT: mean 86.1, std 13.5, range [32.25, 97.5]

Radius of gyration: 17.52 Å; chains: 1; bounding box: 42×34×46 Å

Secondary structure (DSSP, 8-state):
----TT--HHHHHHHHHHHHHHHHHHHHHT-HHHHTTTS-HHHHHHHHHHHTT--HHHHHHT---GGGEEEEEEEEEEEEEEEEEETTEEEEEEEEEEEEEEEEESSTTS-TT--HHHHHHTSTTTEEEEEE-